Protein AF-A0A6A3HNR9-F1 (afdb_monomer)

Solvent-accessible surface area (backbone atoms only — not comparable to full-atom values): 9978 Å² total; per-residue (Å²): 99,71,64,82,98,44,81,51,78,85,81,81,70,95,68,74,74,75,70,72,81,59,85,61,51,40,52,42,73,58,54,30,56,74,65,69,65,55,56,69,75,57,53,59,53,41,62,78,75,41,84,90,61,87,51,58,65,52,76,85,63,94,75,76,56,66,69,54,49,71,74,64,60,70,80,74,79,74,80,79,64,72,82,82,56,61,82,35,94,40,76,35,46,31,28,44,57,50,72,54,69,76,45,93,64,62,45,97,89,61,23,28,31,40,40,40,41,32,26,49,50,72,69,49,73,49,78,47,79,26,71,51,85,83,47,52,66,59,52,50,54,50,49,53,52,55,44,28,72,75,68,75,45,71,74,73,41,78,83

Nearest PDB structures (foldseek):
  2x74-assembly2_A  TM=8.771E-01  e=1.302E-03  Human spumaretrovirus
  2x6n-assembly1_B  TM=8.695E-01  e=1.791E-03  Human spumaretrovirus
  2x74-assembly1_C  TM=8.568E-01  e=3.386E-03  Human spumaretrovirus
  4bdy-assembly1_A  TM=8.548E-01  e=4.099E-03  Human spumaretrovirus
  3oyn-assembly1_A  TM=8.674E-01  e=1.000E-02  Human spumaretrovirus

InterPro domains:
  IPR012337 Ribonuclease H-like superfamily [SSF53098] (89-158)
  IPR036397 Ribonuclease H superfamily [G3DSA:3.30.420.10] (83-156)
  IPR039537 Retrotransposon Ty1/copia-like [PTHR42648] (32-159)

Foldseek 3Di:
DDDPPDDDDDDPDPPPPCPPPPPDAAAPVVLCVVVPNDDPVVLVVCVVVDPPRGHHPDDDDPDDDPVCCVVVPDPDPDPPPVPVDLPDPDWQQEWEKDKDDFAPDADPVRFRIKMWIATSHPRDIDIDTHNDPVCVVVVVVVVQVVCCVVPVDGHNDYD

Mean predicted aligned error: 14.78 Å

Secondary structure (DSSP, 8-state):
-EETTEE-----S----------S-B-HHHHHHHTTS--HHHHHHHHHH-TTPPPBSSPPPSPPPHHHHHHHPPPPPP----TTS---SSTTS-EEEEEPPPPSSPPTT---EEEEEEESSS--EEEEEESSGGGHHHHHHHHHHHHHHHHS-----B-

Sequence (159 aa):
MRCGNVYKLKTVGGEVCHAATTSRKEPWAVVHARLGHIPYKRYEQLLTMADRVPRIADAPSDHVCAGCCMGKMREDNFSRSPEKTVKSAGVLDLVHSDVMNPMQTKTPGGCTYAVTFIDDFSPHVTVYFMKKKSEVLEKFKMFKADMANATGRKNKRIR

Organism: NCBI:txid53985

Radius of gyration: 32.91 Å; Cα contacts (8 Å, |Δi|>4): 175; chains: 1; bounding box: 58×54×75 Å

Structure (mmCIF, N/CA/C/O backbone):
data_AF-A0A6A3HNR9-F1
#
_entry.id   AF-A0A6A3HNR9-F1
#
loop_
_atom_site.group_PDB
_atom_site.id
_atom_site.type_symbol
_atom_site.label_atom_id
_atom_site.label_alt_id
_atom_site.label_comp_id
_atom_site.label_asym_id
_atom_site.label_entity_id
_atom_site.label_seq_id
_atom_site.pdbx_PDB_ins_code
_atom_site.Cartn_x
_atom_site.Cartn_y
_atom_site.Cartn_z
_atom_site.occupancy
_atom_site.B_iso_or_equiv
_atom_site.auth_seq_id
_atom_site.auth_comp_id
_atom_site.auth_asym_id
_atom_site.auth_atom_id
_atom_site.pdbx_PDB_model_num
ATOM 1 N N . MET A 1 1 ? 32.799 -34.468 -22.255 1.00 43.12 1 MET A N 1
ATOM 2 C CA . MET A 1 1 ? 34.081 -34.573 -21.516 1.00 43.12 1 MET A CA 1
ATOM 3 C C . MET A 1 1 ? 34.537 -33.149 -21.232 1.00 43.12 1 MET A C 1
ATOM 5 O O . MET A 1 1 ? 34.593 -32.369 -22.174 1.00 43.12 1 MET A O 1
ATOM 9 N N . ARG A 1 2 ? 34.710 -32.751 -19.966 1.00 40.81 2 ARG A N 1
ATOM 10 C CA . ARG A 1 2 ? 35.168 -31.393 -19.616 1.00 40.81 2 ARG A CA 1
ATOM 11 C C . ARG A 1 2 ? 36.673 -31.282 -19.868 1.00 40.81 2 ARG A C 1
ATOM 13 O O . ARG A 1 2 ? 37.399 -32.231 -19.594 1.00 40.81 2 ARG A O 1
ATOM 20 N N . CYS A 1 3 ? 37.116 -30.147 -20.397 1.00 41.62 3 CYS A N 1
ATOM 21 C CA . CYS A 1 3 ? 38.531 -29.798 -20.513 1.00 41.62 3 CYS A CA 1
ATOM 22 C C . CYS A 1 3 ? 38.682 -28.403 -19.899 1.00 41.62 3 CYS A C 1
ATOM 24 O O . CYS A 1 3 ? 38.219 -27.423 -20.480 1.00 41.62 3 CYS A O 1
ATOM 26 N N . GLY A 1 4 ? 39.221 -28.332 -18.680 1.00 70.50 4 GLY A N 1
ATOM 27 C CA . GLY A 1 4 ? 39.147 -27.123 -17.853 1.00 70.50 4 GLY A CA 1
ATOM 28 C C . GLY A 1 4 ? 37.703 -26.751 -17.479 1.00 70.50 4 GLY A C 1
ATOM 29 O O . GLY A 1 4 ? 36.860 -27.626 -17.269 1.00 70.50 4 GLY A O 1
ATOM 30 N N . ASN A 1 5 ? 37.406 -25.448 -17.440 1.00 46.81 5 ASN A N 1
ATOM 31 C CA . ASN A 1 5 ? 36.098 -24.904 -17.039 1.00 46.81 5 ASN A CA 1
ATOM 32 C C . ASN A 1 5 ? 35.039 -24.887 -18.158 1.00 46.81 5 ASN A C 1
ATOM 34 O O . ASN A 1 5 ? 33.994 -24.259 -18.001 1.00 46.81 5 ASN A O 1
ATOM 38 N N . VAL A 1 6 ? 35.270 -25.574 -19.281 1.00 45.28 6 VAL A N 1
ATOM 39 C CA . VAL A 1 6 ? 34.351 -25.571 -20.430 1.00 45.28 6 VAL A CA 1
ATOM 40 C C . VAL A 1 6 ? 33.903 -26.990 -20.784 1.00 45.28 6 VAL A C 1
ATOM 42 O O . VAL A 1 6 ? 34.656 -27.968 -20.698 1.00 45.28 6 VAL A O 1
ATOM 45 N N . TYR A 1 7 ? 32.638 -27.111 -21.184 1.00 53.25 7 TYR A N 1
ATOM 46 C CA . TYR A 1 7 ? 32.051 -28.361 -21.651 1.00 53.25 7 TYR A CA 1
ATOM 47 C C . TYR A 1 7 ? 32.371 -28.586 -23.129 1.00 53.25 7 TYR A C 1
ATOM 49 O O . TYR A 1 7 ? 31.995 -27.792 -23.987 1.00 53.25 7 TYR A O 1
ATOM 57 N N . LYS A 1 8 ? 33.038 -29.702 -23.436 1.00 44.31 8 LYS A N 1
ATOM 58 C CA . LYS A 1 8 ? 33.294 -30.134 -24.812 1.00 44.31 8 LYS A CA 1
ATOM 59 C C . LYS A 1 8 ? 32.100 -30.958 -25.303 1.00 44.31 8 LYS A C 1
ATOM 61 O O . LYS A 1 8 ? 31.892 -32.083 -24.828 1.00 44.31 8 LYS A O 1
ATOM 66 N N . LEU A 1 9 ? 31.315 -30.380 -26.211 1.00 45.47 9 LEU A N 1
ATOM 67 C CA . LEU A 1 9 ? 30.269 -31.081 -26.959 1.00 45.47 9 LEU A CA 1
ATOM 68 C C . LEU A 1 9 ? 30.936 -32.004 -27.987 1.00 45.47 9 LEU A C 1
ATOM 70 O O . LEU A 1 9 ? 31.839 -31.585 -28.709 1.00 45.47 9 LEU A O 1
ATOM 74 N N . LYS A 1 10 ? 30.528 -33.277 -28.018 1.00 48.34 10 LYS A N 1
ATOM 75 C CA . LYS A 1 10 ? 30.940 -34.219 -29.065 1.00 48.34 10 LYS A CA 1
ATOM 76 C C . LYS A 1 10 ? 30.058 -33.965 -30.285 1.00 48.34 10 LYS A C 1
ATOM 78 O O . LYS A 1 10 ? 28.892 -34.342 -30.264 1.00 48.34 10 LYS A O 1
ATOM 83 N N . THR A 1 11 ? 30.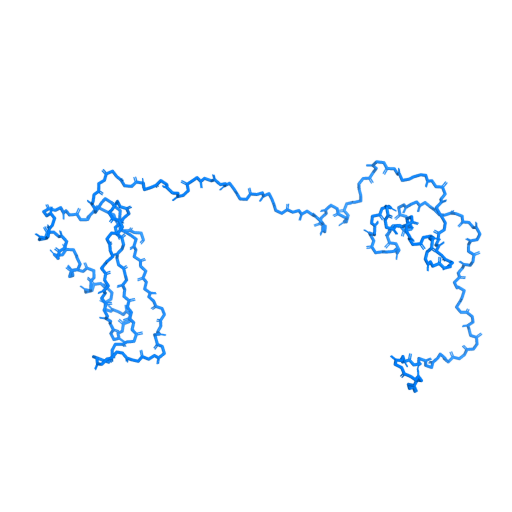597 -33.327 -31.315 1.00 53.28 11 THR A N 1
ATOM 84 C CA . THR A 1 11 ? 29.962 -33.297 -32.635 1.00 53.28 11 THR A CA 1
ATOM 85 C C . THR A 1 11 ? 30.290 -34.602 -33.354 1.00 53.28 11 THR A C 1
ATOM 87 O O . THR A 1 11 ? 31.441 -35.038 -33.382 1.00 53.28 11 THR A O 1
ATOM 90 N N . VAL A 1 12 ? 29.256 -35.274 -33.852 1.00 47.25 12 VAL A N 1
ATOM 91 C CA . VAL A 1 12 ? 29.362 -36.535 -34.591 1.00 47.25 12 VAL A CA 1
ATOM 92 C C . VAL A 1 12 ? 29.349 -36.180 -36.072 1.00 47.25 12 VAL A C 1
ATOM 94 O O . VAL A 1 12 ? 28.440 -35.488 -36.510 1.00 47.25 12 VAL A O 1
ATOM 97 N N . GLY A 1 13 ? 30.345 -36.651 -36.820 1.00 42.91 13 GLY A N 1
ATOM 98 C CA . GLY A 1 13 ? 30.415 -36.473 -38.270 1.00 42.91 13 GLY A CA 1
ATOM 99 C C . GLY A 1 13 ? 31.092 -35.170 -38.685 1.00 42.91 13 GLY A C 1
ATOM 100 O O . GLY A 1 13 ? 30.799 -34.101 -38.160 1.00 42.91 13 GLY A O 1
ATOM 101 N N . GLY A 1 14 ? 32.020 -35.270 -39.638 1.00 46.84 14 GLY A N 1
ATOM 102 C CA . GLY A 1 14 ? 32.718 -34.152 -40.275 1.00 46.84 14 GLY A CA 1
ATOM 103 C C . GLY A 1 14 ? 31.817 -33.309 -41.177 1.00 46.84 14 GLY A C 1
ATOM 104 O O . GLY A 1 14 ? 32.227 -32.917 -42.264 1.00 46.84 14 GLY A O 1
ATOM 105 N N . GLU A 1 15 ? 30.598 -33.025 -40.732 1.00 38.62 15 GLU A N 1
ATOM 106 C CA . GLU A 1 15 ? 29.800 -31.951 -41.284 1.00 38.62 15 GLU A CA 1
ATOM 107 C C . GLU A 1 15 ? 30.397 -30.659 -40.746 1.00 38.62 15 GLU A C 1
ATOM 109 O O . GLU A 1 15 ? 30.194 -30.246 -39.602 1.00 38.62 15 GLU A O 1
ATOM 114 N N . VAL A 1 16 ? 31.201 -30.026 -41.597 1.00 40.22 16 VAL A N 1
ATOM 115 C CA . VAL A 1 16 ? 31.406 -28.590 -41.516 1.00 40.22 16 VAL A CA 1
ATOM 116 C C . VAL A 1 16 ? 30.002 -28.011 -41.488 1.00 40.22 16 VAL A C 1
ATOM 118 O O . VAL A 1 16 ? 29.306 -28.031 -42.501 1.00 40.22 16 VAL A O 1
ATOM 121 N N . CYS A 1 17 ? 29.554 -27.523 -40.332 1.00 32.34 17 CYS A N 1
ATOM 122 C CA . CYS A 1 17 ? 28.454 -26.588 -40.340 1.00 32.34 17 CYS A CA 1
ATOM 123 C C . CYS A 1 17 ? 28.902 -25.493 -41.305 1.00 32.34 17 CYS A C 1
ATOM 125 O O . CYS A 1 17 ? 29.881 -24.786 -41.052 1.00 32.34 17 CYS A O 1
ATOM 127 N N . HIS A 1 18 ? 28.245 -25.410 -42.462 1.00 37.06 18 HIS A N 1
ATOM 128 C CA . HIS A 1 18 ? 28.307 -24.230 -43.295 1.00 37.06 18 HIS A CA 1
ATOM 129 C C . HIS A 1 18 ? 27.680 -23.118 -42.451 1.00 37.06 18 HIS A C 1
ATOM 131 O O . HIS A 1 18 ? 26.528 -22.740 -42.633 1.00 37.06 18 HIS A O 1
ATOM 137 N N . ALA A 1 19 ? 28.440 -22.583 -41.490 1.00 43.62 19 ALA A N 1
ATOM 138 C CA . ALA A 1 19 ? 28.363 -21.176 -41.194 1.00 43.62 19 ALA A CA 1
ATOM 139 C C . ALA A 1 19 ? 28.649 -20.558 -42.549 1.00 43.62 19 ALA A C 1
ATOM 141 O O . ALA A 1 19 ? 29.797 -20.569 -42.992 1.00 43.62 19 ALA A O 1
ATOM 142 N N . ALA A 1 20 ? 27.582 -20.216 -43.272 1.00 40.94 20 ALA A N 1
ATOM 143 C CA . ALA A 1 20 ? 27.699 -19.612 -44.571 1.00 40.94 20 ALA A CA 1
ATOM 144 C C . ALA A 1 20 ? 28.665 -18.451 -44.368 1.00 40.94 20 ALA A C 1
ATOM 146 O O . ALA A 1 20 ? 28.359 -17.492 -43.658 1.00 40.94 20 ALA A O 1
ATOM 147 N N . THR A 1 21 ? 29.877 -18.585 -44.903 1.00 47.03 21 THR A N 1
ATOM 148 C CA . THR A 1 21 ? 30.838 -17.500 -45.001 1.00 47.03 21 THR A CA 1
ATOM 149 C C . THR A 1 21 ? 30.254 -16.592 -46.066 1.00 47.03 21 THR A C 1
ATOM 151 O O . THR A 1 21 ? 30.708 -16.540 -47.205 1.00 47.03 21 THR A O 1
ATOM 154 N N . THR A 1 22 ? 29.139 -15.937 -45.741 1.00 47.75 22 THR A N 1
ATOM 155 C CA . THR A 1 22 ? 28.557 -14.938 -46.604 1.00 47.75 22 THR A CA 1
ATOM 156 C C . THR A 1 22 ? 29.530 -13.776 -46.540 1.00 47.75 22 THR A C 1
ATOM 158 O O . THR A 1 22 ? 29.468 -12.911 -45.675 1.00 47.75 22 THR A O 1
ATOM 161 N N . SER A 1 23 ? 30.449 -13.750 -47.504 1.00 54.44 23 SER A N 1
ATOM 162 C CA . SER A 1 23 ? 31.086 -12.514 -47.962 1.00 54.44 23 SER A CA 1
ATOM 163 C C . SER A 1 23 ? 30.024 -11.441 -48.273 1.00 54.44 23 SER A C 1
ATOM 165 O O . SER A 1 23 ? 30.309 -10.244 -48.240 1.00 54.44 23 SER A O 1
ATOM 167 N N . ARG A 1 24 ? 28.776 -11.866 -48.518 1.00 69.75 24 ARG A N 1
ATOM 168 C CA . ARG A 1 24 ? 27.604 -11.008 -48.601 1.00 69.75 24 ARG A CA 1
ATOM 169 C C . ARG A 1 24 ? 27.324 -10.305 -47.279 1.00 69.75 24 ARG A C 1
ATOM 171 O O . ARG A 1 24 ? 26.995 -10.928 -46.274 1.00 69.75 24 ARG A O 1
ATOM 178 N N . LYS A 1 25 ? 27.391 -8.982 -47.354 1.00 82.81 25 LYS A N 1
ATOM 179 C CA . LYS A 1 25 ? 26.788 -8.083 -46.383 1.00 82.81 25 LYS A CA 1
ATOM 180 C C . LYS A 1 25 ? 25.269 -8.311 -46.355 1.00 82.81 25 LYS A C 1
ATOM 182 O O . LYS A 1 25 ? 24.660 -8.450 -47.417 1.00 82.81 25 LYS A O 1
ATOM 187 N N . GLU A 1 26 ? 24.670 -8.345 -45.170 1.00 88.75 26 GLU A N 1
ATOM 188 C CA . GLU A 1 26 ? 23.221 -8.513 -44.975 1.00 88.75 26 GLU A CA 1
ATOM 189 C C . GLU A 1 26 ? 22.566 -7.223 -44.467 1.00 88.75 26 GLU A C 1
ATOM 191 O O . GLU A 1 26 ? 23.245 -6.411 -43.844 1.00 88.75 26 GLU A O 1
ATOM 196 N N . PRO A 1 27 ? 21.256 -7.018 -44.676 1.00 90.94 27 PRO A N 1
ATOM 197 C CA . PRO A 1 27 ? 20.564 -5.873 -44.098 1.00 90.94 27 PRO A CA 1
ATOM 198 C C . PRO A 1 27 ? 20.618 -5.861 -42.562 1.00 90.94 27 PRO A C 1
ATOM 200 O O . PRO A 1 27 ? 20.501 -6.916 -41.924 1.00 90.94 27 PRO A O 1
ATOM 203 N N . TRP A 1 28 ? 20.705 -4.677 -41.952 1.00 91.75 28 TRP A N 1
ATOM 204 C CA . TRP A 1 28 ? 20.743 -4.485 -40.500 1.00 91.75 28 TRP A CA 1
ATOM 205 C C . TRP A 1 28 ? 19.581 -5.190 -39.802 1.00 91.75 28 TRP A C 1
ATOM 207 O O . TRP A 1 28 ? 19.794 -5.849 -38.790 1.00 91.75 28 TRP A O 1
ATOM 217 N N . ALA A 1 29 ? 18.368 -5.127 -40.359 1.00 90.31 29 ALA A N 1
ATOM 218 C CA . ALA A 1 29 ? 17.189 -5.775 -39.781 1.00 90.31 29 ALA A CA 1
ATOM 219 C C . ALA A 1 29 ? 17.381 -7.292 -39.566 1.00 90.31 29 ALA A C 1
ATOM 221 O O . ALA A 1 29 ? 16.949 -7.836 -38.547 1.00 90.31 29 ALA A O 1
ATOM 222 N N . VAL A 1 30 ? 18.075 -7.964 -40.491 1.00 90.69 30 VAL A N 1
ATOM 223 C CA . VAL A 1 30 ? 18.357 -9.406 -40.421 1.00 90.69 30 VAL A CA 1
ATOM 224 C C . VAL A 1 30 ? 19.425 -9.694 -39.368 1.00 90.69 30 VAL A C 1
ATOM 226 O O . VAL A 1 30 ? 19.242 -10.574 -38.524 1.00 90.69 30 VAL A O 1
ATOM 229 N N . VAL A 1 31 ? 20.519 -8.927 -39.374 1.00 91.81 31 VAL A N 1
ATOM 230 C CA . VAL A 1 31 ? 21.613 -9.073 -38.398 1.00 91.81 31 VAL A CA 1
ATOM 231 C C . VAL A 1 31 ? 21.123 -8.771 -36.978 1.00 91.81 31 VAL A C 1
ATOM 233 O O . VAL A 1 31 ? 21.402 -9.532 -36.053 1.00 91.81 31 VAL A O 1
ATOM 236 N N . HIS A 1 32 ? 20.322 -7.717 -36.809 1.00 91.50 32 HIS A N 1
ATOM 237 C CA . HIS A 1 32 ? 19.672 -7.343 -35.556 1.00 91.50 32 HIS A CA 1
ATOM 238 C C . HIS A 1 32 ? 18.821 -8.486 -34.992 1.00 91.50 32 HIS A C 1
ATOM 240 O O . HIS A 1 32 ? 18.967 -8.816 -33.816 1.00 91.50 32 HIS A O 1
ATOM 246 N N . ALA A 1 33 ? 17.977 -9.122 -35.814 1.00 90.75 33 ALA A N 1
ATOM 247 C CA . ALA A 1 33 ? 17.154 -10.254 -35.384 1.00 90.75 33 ALA A CA 1
ATOM 248 C C . ALA A 1 33 ? 18.006 -11.479 -35.000 1.00 90.75 33 ALA A C 1
ATOM 250 O O . ALA A 1 33 ? 17.811 -12.055 -33.931 1.00 90.75 33 ALA A O 1
ATOM 251 N N . ARG A 1 34 ? 19.002 -11.845 -35.820 1.00 90.94 34 ARG A N 1
ATOM 252 C CA . ARG A 1 34 ? 19.879 -13.006 -35.564 1.00 90.94 34 ARG A CA 1
ATOM 253 C C . ARG A 1 34 ? 20.736 -12.859 -34.310 1.00 90.94 34 ARG A C 1
ATOM 255 O O . ARG A 1 34 ? 20.997 -13.847 -33.634 1.00 90.94 34 ARG A O 1
ATOM 262 N N . LEU A 1 35 ? 21.160 -11.639 -33.991 1.00 90.75 35 LEU A N 1
ATOM 263 C CA . LEU A 1 35 ? 21.949 -11.343 -32.794 1.00 90.75 35 LEU A CA 1
ATOM 264 C C . LEU A 1 35 ? 21.084 -11.106 -31.545 1.00 90.75 35 LEU A C 1
ATOM 266 O O . LEU A 1 35 ? 21.602 -10.655 -30.527 1.00 90.75 35 LEU A O 1
ATOM 270 N N . GLY A 1 36 ? 19.780 -11.398 -31.595 1.00 91.25 36 GLY A N 1
ATOM 271 C CA . GLY A 1 36 ? 18.897 -11.281 -30.434 1.00 91.25 36 GLY A CA 1
ATOM 272 C C . GLY A 1 36 ? 18.496 -9.841 -30.119 1.00 91.25 36 GLY A C 1
ATOM 273 O O . GLY A 1 36 ? 18.457 -9.440 -28.959 1.00 91.25 36 GLY A O 1
ATOM 274 N N . HIS A 1 37 ? 18.207 -9.044 -31.148 1.00 92.44 37 HIS A N 1
ATOM 275 C CA . HIS A 1 37 ? 17.680 -7.685 -31.023 1.00 92.44 37 HIS A CA 1
ATOM 276 C C . HIS A 1 37 ? 18.604 -6.698 -30.280 1.00 92.44 37 HIS A C 1
ATOM 278 O O . HIS A 1 37 ? 18.162 -5.781 -29.563 1.00 92.44 37 HIS A O 1
ATOM 284 N N . ILE A 1 38 ? 19.918 -6.864 -30.461 1.00 91.56 38 ILE A N 1
ATOM 285 C CA . ILE A 1 38 ? 20.915 -5.972 -29.865 1.00 91.56 38 ILE A CA 1
ATOM 286 C C . ILE A 1 38 ? 20.819 -4.545 -30.436 1.00 91.56 38 ILE A C 1
ATOM 288 O O . ILE A 1 38 ? 20.518 -4.365 -31.620 1.00 91.56 38 ILE A O 1
ATOM 292 N N . PRO A 1 39 ? 21.091 -3.508 -29.620 1.00 90.75 39 PRO A N 1
ATOM 293 C CA . PRO A 1 39 ? 21.226 -2.141 -30.113 1.00 90.75 39 PRO A CA 1
ATOM 294 C C . PRO A 1 39 ? 22.406 -2.003 -31.078 1.00 90.75 39 PRO A C 1
ATOM 296 O O . PRO A 1 39 ? 23.435 -2.655 -30.893 1.00 90.75 39 PRO A O 1
ATOM 299 N N . TYR A 1 40 ? 22.299 -1.079 -32.034 1.00 90.62 40 TYR A N 1
ATOM 300 C CA . TYR A 1 40 ? 23.351 -0.821 -33.022 1.00 90.62 40 TYR A CA 1
ATOM 301 C C . TYR A 1 40 ? 24.715 -0.512 -32.384 1.00 90.62 40 TYR A C 1
ATOM 303 O O . TYR A 1 40 ? 25.719 -1.125 -32.728 1.00 90.62 40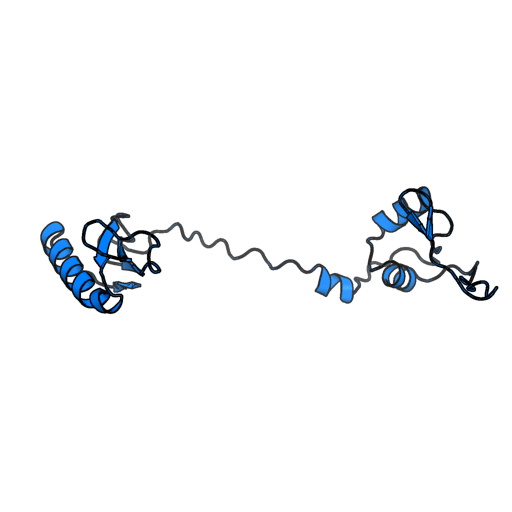 TYR A O 1
ATOM 311 N N . LYS A 1 41 ? 24.739 0.321 -31.338 1.00 91.12 41 LYS A N 1
ATOM 312 C CA . LYS A 1 41 ? 25.965 0.632 -30.583 1.00 91.12 41 LYS A CA 1
ATOM 313 C C . LYS A 1 41 ? 26.660 -0.610 -30.002 1.00 91.12 41 LYS A C 1
ATOM 315 O O . LYS A 1 41 ? 27.881 -0.656 -29.905 1.00 91.12 41 LYS A O 1
ATOM 320 N N . ARG A 1 42 ? 25.895 -1.636 -29.606 1.00 91.88 42 ARG A N 1
ATOM 321 C CA . ARG A 1 42 ? 26.458 -2.905 -29.113 1.00 91.88 42 ARG A CA 1
ATOM 322 C C . ARG A 1 42 ? 26.987 -3.761 -30.264 1.00 91.88 42 ARG A C 1
ATOM 324 O O . ARG A 1 42 ? 27.984 -4.447 -30.083 1.00 91.88 42 ARG A O 1
ATOM 331 N N . TYR A 1 43 ? 26.357 -3.704 -31.435 1.00 92.31 43 TYR A N 1
ATOM 332 C CA . TYR A 1 43 ? 26.895 -4.324 -32.646 1.00 92.31 43 TYR A CA 1
ATOM 333 C C . TYR A 1 43 ? 28.253 -3.714 -33.037 1.00 92.31 43 TYR A C 1
ATOM 335 O O . TYR A 1 43 ? 29.189 -4.463 -33.300 1.00 92.31 43 TYR A O 1
ATOM 343 N N . GLU A 1 44 ? 28.411 -2.388 -32.973 1.00 91.62 44 GLU A N 1
ATOM 344 C CA . GLU A 1 44 ? 29.705 -1.732 -33.236 1.00 91.62 44 GLU A CA 1
ATOM 345 C C . GLU A 1 44 ? 30.800 -2.192 -32.269 1.00 91.62 44 GLU A C 1
ATOM 347 O O . GLU A 1 44 ? 31.917 -2.482 -32.686 1.00 91.62 44 GLU A O 1
ATOM 352 N N . GLN A 1 45 ? 30.470 -2.329 -30.984 1.00 94.06 45 GLN A N 1
ATOM 353 C CA . GLN A 1 45 ? 31.390 -2.890 -29.994 1.00 94.06 45 GLN A CA 1
ATOM 354 C C . GLN A 1 45 ? 31.730 -4.355 -30.291 1.00 94.06 45 GLN A C 1
ATOM 356 O O . GLN A 1 45 ? 32.877 -4.758 -30.143 1.00 94.06 45 GLN A O 1
ATOM 361 N N . LEU A 1 46 ? 30.762 -5.158 -30.746 1.00 91.75 46 LEU A N 1
ATOM 362 C CA . LEU A 1 46 ? 31.005 -6.558 -31.102 1.00 91.75 46 LEU A CA 1
ATOM 363 C C . LEU A 1 46 ? 32.021 -6.701 -32.239 1.00 91.75 46 LEU A C 1
ATOM 365 O O . LEU A 1 46 ? 32.834 -7.622 -32.201 1.00 91.75 46 LEU A O 1
ATOM 369 N N . LEU A 1 47 ? 32.023 -5.776 -33.206 1.00 91.00 47 LEU A N 1
ATOM 370 C CA . LEU A 1 47 ? 32.986 -5.776 -34.311 1.00 91.00 47 LEU A CA 1
ATOM 371 C C . LEU A 1 47 ? 34.446 -5.639 -33.850 1.00 91.00 47 LEU A C 1
ATOM 373 O O . LEU A 1 47 ? 35.332 -6.059 -34.590 1.00 91.00 47 LEU A O 1
ATOM 377 N N . THR A 1 48 ? 34.704 -5.066 -32.668 1.00 92.69 48 THR A N 1
ATOM 378 C CA . THR A 1 48 ? 36.068 -4.876 -32.142 1.00 92.69 48 THR A CA 1
ATOM 379 C C . THR A 1 48 ? 36.530 -6.001 -31.218 1.00 92.69 48 THR A C 1
ATOM 381 O O . THR A 1 48 ? 37.727 -6.139 -30.987 1.00 92.69 48 THR A O 1
ATOM 384 N N . MET A 1 49 ? 35.603 -6.805 -30.688 1.00 92.31 49 MET A N 1
ATOM 385 C CA . MET A 1 49 ? 35.891 -7.834 -29.677 1.00 92.31 49 MET A CA 1
ATOM 386 C C . MET A 1 49 ? 35.725 -9.272 -30.174 1.00 92.31 49 MET A C 1
ATOM 388 O O . MET A 1 49 ? 36.133 -10.199 -29.477 1.00 92.31 49 MET A O 1
ATOM 392 N N . ALA A 1 50 ? 35.088 -9.479 -31.328 1.00 86.75 50 ALA A N 1
ATOM 393 C CA . ALA A 1 50 ? 34.814 -10.805 -31.859 1.00 86.75 50 ALA A CA 1
ATOM 394 C C . ALA A 1 50 ? 35.082 -10.880 -33.363 1.00 86.75 50 ALA A C 1
ATOM 396 O O . ALA A 1 50 ? 34.605 -10.066 -34.158 1.00 86.75 50 ALA A O 1
ATOM 397 N N . ASP A 1 51 ? 35.787 -11.934 -33.760 1.00 84.25 51 ASP A N 1
ATOM 398 C CA . ASP A 1 51 ? 35.925 -12.286 -35.163 1.00 84.25 51 ASP A CA 1
ATOM 399 C C . ASP A 1 51 ? 34.618 -12.867 -35.711 1.00 84.25 51 ASP A C 1
ATOM 401 O O . ASP A 1 51 ? 33.793 -13.426 -34.987 1.00 84.25 51 ASP A O 1
ATOM 405 N N . ARG A 1 52 ? 34.444 -12.768 -37.035 1.00 84.75 52 ARG A N 1
ATOM 406 C CA . ARG A 1 52 ? 33.320 -13.371 -37.781 1.00 84.75 52 ARG A CA 1
ATOM 407 C C . ARG A 1 52 ? 31.921 -12.851 -37.409 1.00 84.75 52 ARG A C 1
ATOM 409 O O . ARG A 1 52 ? 30.926 -13.501 -37.716 1.00 84.75 52 ARG A O 1
ATOM 416 N N . VAL A 1 53 ? 31.820 -11.658 -36.822 1.00 86.38 53 VAL A N 1
ATOM 417 C CA . VAL A 1 53 ? 30.534 -10.955 -36.670 1.00 86.38 53 VAL A CA 1
ATOM 418 C C . VAL A 1 53 ? 29.952 -10.621 -38.061 1.00 86.38 53 VAL A C 1
ATOM 420 O O . VAL A 1 53 ? 30.686 -10.054 -38.883 1.00 86.38 53 VAL A O 1
ATOM 423 N N . PRO A 1 54 ? 28.669 -10.937 -38.348 1.00 88.50 54 PRO A N 1
ATOM 424 C CA . PRO A 1 54 ? 28.036 -10.640 -39.636 1.00 88.50 54 PRO A CA 1
ATOM 425 C C . PRO A 1 54 ? 28.188 -9.168 -40.023 1.00 88.50 54 PRO A C 1
ATOM 427 O O . PRO A 1 54 ? 27.994 -8.290 -39.189 1.00 88.50 54 PRO A O 1
ATOM 430 N N . ARG A 1 55 ? 28.552 -8.887 -41.279 1.00 89.06 55 ARG A N 1
ATOM 431 C CA . ARG A 1 55 ? 28.709 -7.512 -41.774 1.00 89.06 55 ARG A CA 1
ATOM 432 C C . ARG A 1 55 ? 27.396 -7.006 -42.362 1.00 89.06 55 ARG A C 1
ATOM 434 O O . ARG A 1 55 ? 26.733 -7.727 -43.104 1.00 89.06 55 ARG A O 1
ATOM 441 N N . ILE A 1 56 ? 27.065 -5.755 -42.069 1.00 90.31 56 ILE A N 1
ATOM 442 C CA . ILE A 1 56 ? 25.854 -5.099 -42.574 1.00 90.31 56 ILE A CA 1
ATOM 443 C C . ILE A 1 56 ? 26.062 -4.467 -43.958 1.00 90.31 56 ILE A C 1
ATOM 445 O O . ILE A 1 56 ? 27.173 -4.038 -44.287 1.00 90.31 56 ILE A O 1
ATOM 449 N N . ALA A 1 57 ? 25.012 -4.452 -44.781 1.00 88.75 57 ALA A N 1
ATOM 450 C CA . ALA A 1 57 ? 24.999 -3.884 -46.135 1.00 88.75 57 ALA A CA 1
ATOM 451 C C . ALA A 1 57 ? 24.577 -2.411 -46.157 1.00 88.75 57 ALA A C 1
ATOM 453 O O . ALA A 1 57 ? 24.997 -1.659 -47.032 1.00 88.75 57 ALA A O 1
ATOM 454 N N . ASP A 1 58 ? 23.767 -2.029 -45.182 1.00 86.12 58 ASP A N 1
ATOM 455 C CA . ASP A 1 58 ? 23.091 -0.756 -45.015 1.00 86.12 58 ASP A CA 1
ATOM 456 C C . ASP A 1 58 ? 23.441 -0.137 -43.657 1.00 86.12 58 ASP A C 1
ATOM 458 O O . ASP A 1 58 ? 23.810 -0.819 -42.697 1.00 86.12 58 ASP A O 1
ATOM 462 N N . ALA A 1 59 ? 23.345 1.189 -43.591 1.00 79.19 59 ALA A N 1
ATOM 463 C CA . ALA A 1 59 ? 23.387 1.906 -42.326 1.00 79.19 59 ALA A CA 1
ATOM 464 C C . ALA A 1 59 ? 22.131 1.570 -41.499 1.00 79.19 59 ALA A C 1
ATOM 466 O O . ALA A 1 59 ? 21.089 1.245 -42.076 1.00 79.19 59 ALA A O 1
ATOM 467 N N . PRO A 1 60 ? 22.193 1.662 -40.160 1.00 76.12 60 PRO A N 1
ATOM 468 C CA . PRO A 1 60 ? 21.003 1.519 -39.336 1.00 76.12 60 PRO A CA 1
ATOM 469 C C . PRO A 1 60 ? 19.965 2.560 -39.761 1.00 76.12 60 PRO A C 1
ATOM 471 O O . PRO A 1 60 ? 20.215 3.761 -39.730 1.00 76.12 60 PRO A O 1
ATOM 474 N N . SER A 1 61 ? 18.804 2.080 -40.186 1.00 74.19 61 SER A N 1
ATOM 475 C CA . SER A 1 61 ? 17.648 2.911 -40.505 1.00 74.19 61 SER A CA 1
ATOM 476 C C . SER A 1 61 ? 16.968 3.419 -39.232 1.00 74.19 61 SER A C 1
ATOM 478 O O . SER A 1 61 ? 16.946 2.697 -38.234 1.00 74.19 61 SER A O 1
ATOM 480 N N . ASP A 1 62 ? 16.259 4.545 -39.322 1.00 75.75 62 ASP A N 1
ATOM 481 C CA . ASP A 1 62 ? 15.359 5.047 -38.264 1.00 75.75 62 ASP A CA 1
ATOM 482 C C . ASP A 1 62 ? 14.157 4.121 -37.983 1.00 75.75 62 ASP A C 1
ATOM 484 O O . ASP A 1 62 ? 13.368 4.352 -37.066 1.00 75.75 62 ASP A O 1
ATOM 488 N N . HIS A 1 63 ? 14.004 3.045 -38.761 1.00 81.31 63 HIS A N 1
ATOM 489 C CA . HIS A 1 63 ? 12.985 2.032 -38.537 1.00 81.31 63 HIS A CA 1
ATOM 490 C C . HIS A 1 63 ? 13.150 1.362 -37.163 1.00 81.31 63 HIS A C 1
ATOM 492 O O . HIS A 1 63 ? 14.142 0.682 -36.877 1.00 81.31 63 HIS A O 1
ATOM 498 N N . VAL A 1 64 ? 12.103 1.450 -36.344 1.00 84.00 64 VAL A N 1
ATOM 499 C CA . VAL A 1 64 ? 12.055 0.804 -35.033 1.00 84.00 64 VAL A CA 1
ATOM 500 C C . VAL A 1 64 ? 11.518 -0.622 -35.164 1.00 84.00 64 VAL A C 1
ATOM 502 O O . VAL A 1 64 ? 10.430 -0.861 -35.680 1.00 84.00 64 VAL A O 1
ATOM 505 N N . CYS A 1 65 ? 12.280 -1.605 -34.683 1.00 90.56 65 CYS A N 1
ATOM 506 C CA . CYS A 1 65 ? 11.849 -3.002 -34.678 1.00 90.56 65 CYS A CA 1
ATOM 507 C C . CYS A 1 65 ? 10.640 -3.204 -33.743 1.00 90.56 65 CYS A C 1
ATOM 509 O O . CYS A 1 65 ? 10.765 -3.010 -32.534 1.00 90.56 65 CYS A O 1
ATOM 511 N N . ALA A 1 66 ? 9.507 -3.681 -34.273 1.00 90.19 66 ALA A N 1
ATOM 512 C CA . ALA A 1 66 ? 8.290 -3.938 -33.491 1.00 90.19 66 ALA A CA 1
ATOM 513 C C . ALA A 1 66 ? 8.520 -4.890 -32.299 1.00 90.19 66 ALA A C 1
ATOM 515 O O . ALA A 1 66 ? 8.021 -4.644 -31.202 1.00 90.19 66 ALA A O 1
ATOM 516 N N . GLY A 1 67 ? 9.340 -5.934 -32.479 1.00 89.25 67 GLY A N 1
ATOM 517 C CA . GLY A 1 67 ? 9.729 -6.845 -31.397 1.00 89.25 67 GLY A CA 1
ATOM 518 C C . GLY A 1 67 ? 10.526 -6.149 -30.289 1.00 89.25 67 GLY A C 1
ATOM 519 O O . GLY A 1 67 ? 10.287 -6.395 -29.108 1.00 89.25 67 GLY A O 1
ATOM 520 N N . CYS A 1 68 ? 11.415 -5.215 -30.650 1.00 91.38 68 CYS A N 1
ATOM 521 C CA . CYS A 1 68 ? 12.095 -4.370 -29.668 1.00 91.38 68 CYS A CA 1
ATOM 522 C C . CYS A 1 68 ? 11.131 -3.433 -28.950 1.00 91.38 68 CYS A C 1
ATOM 524 O O . CYS A 1 68 ? 11.281 -3.280 -27.744 1.00 91.38 68 CYS A O 1
ATOM 526 N N . CYS A 1 69 ? 10.186 -2.804 -29.659 1.00 89.50 69 CYS A N 1
ATOM 527 C CA . CYS A 1 69 ? 9.189 -1.938 -29.032 1.00 89.50 69 CYS A CA 1
ATOM 528 C C . CYS A 1 69 ? 8.441 -2.708 -27.954 1.00 89.50 69 CYS A C 1
ATOM 530 O O . CYS A 1 69 ? 8.512 -2.343 -26.792 1.00 89.50 69 CYS A O 1
ATOM 532 N N . MET A 1 70 ? 7.819 -3.829 -28.313 1.00 88.88 70 MET A N 1
ATOM 533 C CA . MET A 1 70 ? 7.033 -4.608 -27.357 1.00 88.88 70 MET A CA 1
ATOM 534 C C . MET A 1 70 ? 7.891 -5.171 -26.216 1.00 88.88 70 MET A C 1
ATOM 536 O O . MET A 1 70 ? 7.458 -5.174 -25.071 1.00 88.88 70 MET A O 1
ATOM 540 N N . GLY A 1 71 ? 9.121 -5.615 -26.503 1.00 87.44 71 GLY A N 1
ATOM 541 C CA . GLY A 1 71 ? 10.007 -6.203 -25.493 1.00 87.44 71 GLY A CA 1
ATOM 542 C C . GLY A 1 71 ? 10.733 -5.197 -24.593 1.00 87.44 71 GLY A C 1
ATOM 543 O O . GLY A 1 71 ? 11.217 -5.578 -23.531 1.00 87.44 71 GLY A O 1
ATOM 544 N N . LYS A 1 72 ? 10.853 -3.930 -25.012 1.00 85.88 72 LYS A N 1
ATOM 545 C CA . LYS A 1 72 ? 11.543 -2.857 -24.266 1.00 85.88 72 LYS A CA 1
ATOM 546 C C . LYS A 1 72 ? 10.611 -1.713 -23.871 1.00 85.88 72 LYS A C 1
ATOM 548 O O . LYS A 1 72 ? 11.087 -0.712 -23.335 1.00 85.88 72 LYS A O 1
ATOM 553 N N . MET A 1 73 ? 9.313 -1.841 -24.133 1.00 84.19 73 MET A N 1
ATOM 554 C CA . MET A 1 73 ? 8.306 -0.918 -23.633 1.00 84.19 73 MET A CA 1
ATOM 555 C C . MET A 1 73 ? 8.387 -0.896 -22.110 1.00 84.19 73 MET A C 1
ATOM 557 O O . MET A 1 73 ? 8.262 -1.920 -21.441 1.00 84.19 73 MET A O 1
ATOM 561 N N . ARG A 1 74 ? 8.640 0.291 -21.570 1.00 81.00 74 ARG A N 1
ATOM 562 C CA . ARG A 1 74 ? 8.503 0.560 -20.146 1.00 81.00 74 ARG A CA 1
ATOM 563 C C . ARG A 1 74 ? 7.040 0.915 -19.904 1.00 81.00 74 ARG A C 1
ATOM 565 O O . ARG A 1 74 ? 6.460 1.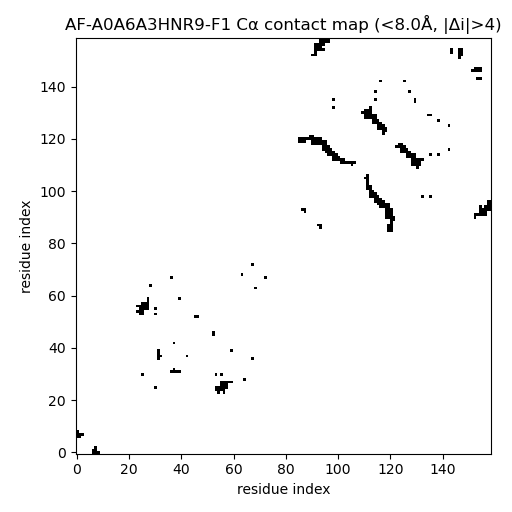623 -20.723 1.00 81.00 74 ARG A O 1
ATOM 572 N N . GLU A 1 75 ? 6.466 0.466 -18.792 1.00 79.31 75 GLU A N 1
ATOM 573 C CA . GLU A 1 75 ? 5.228 1.083 -18.319 1.00 79.31 75 GLU A CA 1
ATOM 574 C C . GLU A 1 75 ? 5.460 2.586 -18.143 1.00 79.31 75 GLU A C 1
ATOM 576 O O . GLU A 1 75 ? 6.511 3.018 -17.642 1.00 79.31 75 GLU A O 1
ATOM 581 N N . ASP A 1 76 ? 4.486 3.388 -18.569 1.00 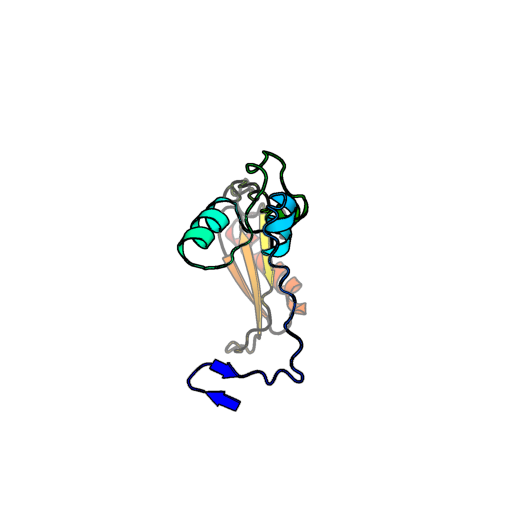79.50 76 ASP A N 1
ATOM 582 C CA . ASP A 1 76 ? 4.494 4.805 -18.248 1.00 79.50 76 ASP A CA 1
ATOM 583 C C . ASP A 1 76 ? 4.654 4.974 -16.739 1.00 79.50 76 ASP A C 1
ATOM 585 O O . ASP A 1 76 ? 4.222 4.141 -15.936 1.00 79.50 76 ASP A O 1
ATOM 589 N N . ASN A 1 77 ? 5.308 6.061 -16.331 1.00 77.75 77 ASN A N 1
ATOM 590 C CA . ASN A 1 77 ? 5.378 6.359 -14.911 1.00 77.75 77 ASN A CA 1
ATOM 591 C C . ASN A 1 77 ? 3.949 6.434 -14.378 1.00 77.75 77 ASN A C 1
ATOM 593 O O . ASN A 1 77 ? 3.158 7.242 -14.868 1.00 77.75 77 ASN A O 1
ATOM 597 N N . PHE A 1 78 ? 3.645 5.626 -13.358 1.00 75.50 78 PHE A N 1
ATOM 598 C CA . PHE A 1 78 ? 2.408 5.778 -12.609 1.00 75.50 78 PHE A CA 1
ATOM 599 C C . PHE A 1 78 ? 2.234 7.255 -12.284 1.00 75.50 78 PHE A C 1
ATOM 601 O O . PHE A 1 78 ? 3.175 7.895 -11.795 1.00 75.50 78 PHE A O 1
ATOM 608 N N . SER A 1 79 ? 1.051 7.788 -12.605 1.00 69.12 79 SER A N 1
ATOM 609 C CA . SER A 1 79 ? 0.662 9.140 -12.225 1.00 69.12 79 SER A CA 1
ATOM 610 C C . SER A 1 79 ? 1.039 9.324 -10.763 1.00 69.12 79 SER A C 1
ATOM 612 O O . SER A 1 79 ? 0.446 8.715 -9.870 1.00 69.12 79 SER A O 1
ATOM 614 N N . ARG A 1 80 ? 2.061 10.148 -10.512 1.00 60.34 80 ARG A N 1
ATOM 615 C CA . ARG A 1 80 ? 2.372 10.632 -9.173 1.00 60.34 80 ARG A CA 1
ATOM 616 C C . ARG A 1 80 ? 1.300 11.653 -8.825 1.00 60.34 80 ARG A C 1
ATOM 618 O O . ARG A 1 80 ? 1.583 12.838 -8.688 1.00 60.34 80 ARG A O 1
ATOM 625 N N . SER A 1 81 ? 0.053 11.206 -8.701 1.00 60.25 81 SER A N 1
ATOM 626 C CA . SER A 1 81 ? -0.888 11.936 -7.874 1.00 60.25 81 SER A CA 1
ATOM 627 C C . SER A 1 81 ? -0.232 12.016 -6.494 1.00 60.25 81 SER A C 1
ATOM 629 O O . SER A 1 81 ? 0.271 10.995 -6.010 1.00 60.25 81 SER A O 1
ATOM 631 N N . PRO A 1 82 ? -0.107 13.200 -5.879 1.00 58.62 82 PRO A N 1
ATOM 632 C CA . PRO A 1 82 ? 0.385 13.276 -4.522 1.00 58.62 82 PRO A CA 1
ATOM 633 C C . PRO A 1 82 ? -0.682 12.644 -3.624 1.00 58.62 82 PRO A C 1
ATOM 635 O O . PRO A 1 82 ? -1.524 13.330 -3.056 1.00 58.62 82 PRO A O 1
ATOM 638 N N . GLU A 1 83 ? -0.615 11.324 -3.443 1.00 54.88 83 GLU A N 1
ATOM 639 C CA . GLU A 1 83 ? -1.364 10.566 -2.431 1.00 54.88 83 GLU A CA 1
ATOM 640 C C . GLU A 1 83 ? -1.048 11.033 -0.994 1.00 54.88 83 GLU A C 1
ATOM 642 O O . GLU A 1 83 ? -1.613 10.529 -0.034 1.00 54.88 83 GLU A O 1
ATOM 647 N N . LYS A 1 84 ? -0.185 12.046 -0.835 1.00 54.34 84 LYS A N 1
ATOM 648 C CA . LYS A 1 84 ? 0.108 12.758 0.415 1.00 54.34 84 LYS A CA 1
ATOM 649 C C . LYS A 1 84 ? -0.882 13.873 0.763 1.00 54.34 84 LYS A C 1
ATOM 651 O O . LYS A 1 84 ? -0.612 14.646 1.676 1.00 54.34 84 LYS A O 1
ATOM 656 N N . THR A 1 85 ? -1.993 14.012 0.050 1.00 61.62 85 THR A N 1
ATOM 657 C CA . THR A 1 85 ? -3.075 14.877 0.526 1.00 61.62 85 THR A CA 1
ATOM 658 C C . THR A 1 85 ? -4.014 14.024 1.353 1.00 61.62 85 THR A C 1
ATOM 660 O O . THR A 1 85 ? -4.793 13.254 0.800 1.00 61.62 85 THR A O 1
ATOM 663 N N . VAL A 1 86 ? -3.906 14.155 2.679 1.00 64.19 86 VAL A N 1
ATOM 664 C CA . VAL A 1 86 ? -5.015 13.889 3.604 1.00 64.19 86 VAL A CA 1
ATOM 665 C C . VAL A 1 86 ? -6.295 14.368 2.917 1.00 64.19 86 VAL A C 1
ATOM 667 O O . VAL A 1 86 ? -6.423 15.553 2.606 1.00 64.19 86 VAL A O 1
ATOM 670 N N . LYS A 1 87 ? -7.187 13.439 2.564 1.00 71.62 87 LYS A N 1
ATOM 671 C CA . LYS A 1 87 ? -8.397 13.747 1.784 1.00 71.62 87 LYS A CA 1
ATOM 672 C C . LYS A 1 87 ? -9.540 14.174 2.695 1.00 71.62 87 LYS A C 1
ATOM 674 O O . LYS A 1 87 ? -10.490 14.803 2.235 1.00 71.62 87 LYS A O 1
ATOM 679 N N . SER A 1 88 ? -9.474 13.805 3.970 1.00 85.75 88 SER A N 1
ATOM 680 C CA . SER A 1 88 ? -10.431 14.215 4.995 1.00 85.75 88 SER A CA 1
ATOM 681 C C . SER A 1 88 ? -10.290 15.689 5.379 1.00 85.75 88 SER A C 1
ATOM 683 O O . SER A 1 88 ? -9.181 16.179 5.571 1.00 85.75 88 SER A O 1
ATOM 685 N N . ALA A 1 89 ? -11.419 16.373 5.581 1.00 88.88 89 ALA A N 1
ATOM 686 C CA . ALA A 1 89 ? -11.456 17.760 6.052 1.00 88.88 89 ALA A CA 1
ATOM 687 C C . ALA A 1 89 ? -11.406 17.875 7.590 1.00 88.88 89 ALA A C 1
ATOM 689 O O . ALA A 1 89 ? -11.234 18.968 8.130 1.00 88.88 89 ALA A O 1
ATOM 690 N N . GLY A 1 90 ? -11.555 16.760 8.309 1.00 90.88 90 GLY A N 1
ATOM 691 C CA . GLY A 1 90 ? -11.426 16.705 9.757 1.00 90.88 90 GLY A CA 1
ATOM 692 C C . GLY A 1 90 ? -11.361 15.284 10.316 1.00 90.88 90 GLY A C 1
ATOM 693 O O . GLY A 1 90 ? -11.582 14.302 9.609 1.00 90.88 90 GLY A O 1
ATOM 694 N N . VAL A 1 91 ? -11.077 15.204 11.619 1.00 92.12 91 VAL A N 1
ATOM 695 C CA . VAL A 1 91 ? -10.975 13.947 12.382 1.00 92.12 91 VAL A CA 1
ATOM 696 C C . VAL A 1 91 ? -12.239 13.096 12.203 1.00 92.12 91 VAL A C 1
ATOM 698 O O . VAL A 1 91 ? -13.353 13.606 12.370 1.00 92.12 91 VAL A O 1
ATOM 701 N N . LEU A 1 92 ? -12.050 11.804 11.918 1.00 93.38 92 LEU A N 1
ATOM 702 C CA . LEU A 1 92 ? -13.066 10.769 11.682 1.00 93.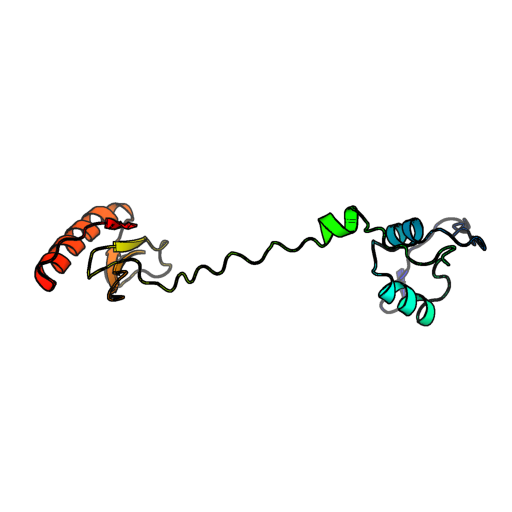38 92 LEU A CA 1
ATOM 703 C C . LEU A 1 92 ? -13.922 10.944 10.413 1.00 93.38 92 LEU A C 1
ATOM 705 O O . LEU A 1 92 ? -14.921 10.232 10.246 1.00 93.38 92 LEU A O 1
ATOM 709 N N . ASP A 1 93 ? -13.551 11.842 9.494 1.00 93.62 93 ASP A N 1
ATOM 710 C CA . ASP A 1 93 ? -14.214 11.938 8.185 1.00 93.62 93 ASP A CA 1
ATOM 711 C C . ASP A 1 93 ? -13.929 10.710 7.307 1.00 93.62 93 ASP A C 1
ATOM 713 O O . ASP A 1 93 ? -14.809 10.258 6.567 1.00 93.62 93 ASP A O 1
ATOM 717 N N . LEU A 1 94 ? -12.713 10.168 7.401 1.00 93.19 94 LEU A N 1
ATOM 718 C CA . LEU A 1 94 ? -12.279 8.958 6.717 1.00 93.19 94 LEU A CA 1
ATOM 719 C C . LEU A 1 94 ? -11.366 8.158 7.644 1.00 93.19 94 LEU A C 1
ATOM 721 O O . LEU A 1 94 ? -10.356 8.668 8.117 1.00 93.19 94 LEU A O 1
ATOM 725 N N . VAL A 1 95 ? -11.722 6.898 7.873 1.00 94.81 95 VAL A N 1
ATOM 726 C CA . VAL A 1 95 ? -10.887 5.946 8.607 1.00 94.81 95 VAL A CA 1
ATOM 727 C C . VAL A 1 95 ? -10.547 4.785 7.687 1.00 94.81 95 VAL A C 1
ATOM 729 O O . VAL A 1 95 ? -11.445 4.175 7.110 1.00 94.81 95 VAL A O 1
ATOM 732 N N . HIS A 1 96 ? -9.265 4.471 7.561 1.00 94.75 96 HIS A N 1
ATOM 733 C CA . HIS A 1 96 ? -8.803 3.278 6.858 1.00 94.75 96 HIS A CA 1
ATOM 734 C C . HIS A 1 96 ? -8.738 2.115 7.838 1.00 94.75 96 HIS A C 1
ATOM 736 O O . HIS A 1 96 ? -8.250 2.264 8.960 1.00 94.75 96 HIS A O 1
ATOM 742 N N . SER A 1 97 ? -9.255 0.970 7.416 1.00 96.25 97 SER A N 1
ATOM 743 C CA . SER A 1 97 ? -9.316 -0.250 8.207 1.00 96.25 97 SER A CA 1
ATOM 744 C C . SER A 1 97 ? -8.501 -1.340 7.533 1.00 96.25 97 SER A C 1
ATOM 746 O O . SER A 1 97 ? -8.744 -1.653 6.370 1.00 96.25 97 SER A O 1
ATOM 748 N N . ASP A 1 98 ? -7.617 -1.993 8.279 1.00 96.88 98 ASP A N 1
ATOM 749 C CA . ASP A 1 98 ? -6.951 -3.201 7.798 1.00 96.88 98 ASP A CA 1
ATOM 750 C C . ASP A 1 98 ? -6.992 -4.316 8.841 1.00 96.88 98 ASP A C 1
ATOM 752 O O . ASP A 1 98 ? -6.937 -4.085 10.051 1.00 96.88 98 ASP A O 1
ATOM 756 N N . VAL A 1 99 ? -7.108 -5.551 8.357 1.00 97.12 99 VAL A N 1
ATOM 757 C CA . VAL A 1 99 ? -7.075 -6.748 9.192 1.00 97.12 99 VAL A CA 1
ATOM 758 C C . VAL A 1 99 ? -5.835 -7.534 8.834 1.00 97.12 99 VAL A C 1
ATOM 760 O O . VAL A 1 99 ? -5.725 -8.092 7.742 1.00 97.12 99 VAL A O 1
ATOM 763 N N . MET A 1 100 ? -4.940 -7.646 9.807 1.00 94.44 100 MET A N 1
ATOM 764 C CA . MET A 1 100 ? -3.710 -8.396 9.637 1.00 94.44 100 MET A CA 1
ATOM 765 C C . MET A 1 100 ? -4.006 -9.877 9.392 1.00 94.44 100 MET A C 1
ATOM 767 O O . MET A 1 100 ? -4.963 -10.457 9.921 1.00 94.44 100 MET A O 1
ATOM 771 N N . ASN A 1 101 ? -3.123 -10.510 8.626 1.00 93.94 101 ASN A N 1
ATOM 772 C CA . ASN A 1 101 ? -3.065 -11.962 8.544 1.00 93.94 101 ASN A CA 1
ATOM 773 C C . ASN A 1 101 ? -2.772 -12.583 9.923 1.00 93.94 101 ASN A C 1
ATOM 775 O O . ASN A 1 101 ? -2.293 -11.883 10.822 1.00 93.94 101 ASN A O 1
ATOM 779 N N . PRO A 1 102 ? -3.044 -13.890 10.102 1.00 94.62 102 PRO A N 1
ATOM 780 C CA . PRO A 1 102 ? -2.739 -14.569 11.351 1.00 94.62 102 PRO A CA 1
ATOM 781 C C . PRO A 1 102 ? -1.266 -14.364 11.729 1.00 94.62 102 PRO A C 1
ATOM 783 O O . PRO A 1 102 ? -0.361 -14.710 10.969 1.00 94.62 102 PRO A O 1
ATOM 786 N N . MET A 1 103 ? -1.033 -13.792 12.904 1.00 94.12 103 MET A N 1
ATOM 787 C CA . MET A 1 103 ? 0.288 -13.621 13.487 1.00 94.12 103 MET A CA 1
ATOM 788 C C . MET A 1 103 ? 0.875 -14.988 13.830 1.00 94.12 103 MET A C 1
ATOM 790 O O . MET A 1 103 ? 0.184 -15.851 14.376 1.00 94.12 103 MET A O 1
ATOM 794 N N . GLN A 1 104 ? 2.169 -15.161 13.554 1.00 94.88 104 GLN A N 1
ATOM 795 C CA . GLN A 1 104 ? 2.889 -16.392 13.894 1.00 94.88 104 GLN A CA 1
ATOM 796 C C . GLN A 1 104 ? 2.921 -16.630 15.406 1.00 94.88 104 GLN A C 1
ATOM 798 O O . GLN A 1 104 ? 2.751 -17.751 15.882 1.00 94.88 104 GLN A O 1
ATOM 803 N N . THR A 1 105 ? 3.095 -15.552 16.168 1.00 93.25 105 THR A N 1
ATOM 804 C CA . THR A 1 105 ? 3.137 -15.593 17.626 1.00 93.25 105 THR A CA 1
ATOM 805 C C . THR A 1 105 ? 1.804 -15.129 18.189 1.00 93.25 105 THR A C 1
ATOM 807 O O . THR A 1 105 ? 1.303 -14.060 17.838 1.00 93.25 105 THR A O 1
ATOM 810 N N . LYS A 1 106 ? 1.238 -15.922 19.100 1.00 95.44 106 LYS A N 1
ATOM 811 C CA . LYS A 1 106 ? 0.055 -15.518 19.862 1.00 95.44 106 LYS A CA 1
ATOM 812 C C . LYS A 1 106 ? 0.432 -14.436 20.864 1.00 95.44 106 LYS A C 1
ATOM 814 O O . LYS A 1 106 ? 1.470 -14.526 21.515 1.00 95.44 106 LYS A O 1
ATOM 819 N N . THR A 1 107 ? -0.439 -13.450 21.042 1.00 94.50 107 THR A N 1
ATOM 820 C CA . THR A 1 107 ? -0.314 -12.532 22.181 1.00 94.50 107 THR A CA 1
ATOM 821 C C . THR A 1 107 ? -0.515 -13.292 23.503 1.00 94.50 107 THR A C 1
ATOM 823 O O . THR A 1 107 ? -1.100 -14.381 23.489 1.00 94.50 107 THR A O 1
ATOM 826 N N . PRO A 1 108 ? -0.127 -12.730 24.665 1.00 94.12 108 PRO A N 1
ATOM 827 C CA . PRO A 1 108 ? -0.419 -13.341 25.968 1.00 94.12 108 PRO A CA 1
ATOM 828 C C . PRO A 1 108 ? -1.914 -13.639 26.194 1.00 94.12 108 PRO A C 1
ATOM 830 O O . PRO A 1 108 ? -2.261 -14.609 26.857 1.00 94.12 108 PRO A O 1
ATOM 833 N N . GLY A 1 109 ? -2.811 -12.853 25.582 1.00 91.56 109 GLY A N 1
ATOM 834 C CA . GLY A 1 109 ? -4.265 -13.080 25.600 1.00 91.56 109 GLY A CA 1
ATOM 835 C C . GLY A 1 109 ? -4.765 -14.160 24.628 1.00 91.56 109 GLY A C 1
ATOM 836 O O . GLY A 1 109 ? -5.974 -14.380 24.511 1.00 91.56 109 GLY A O 1
ATOM 837 N N . GLY A 1 110 ? -3.859 -14.824 23.906 1.00 94.88 110 GLY A N 1
ATOM 838 C CA . GLY A 1 110 ? -4.169 -15.865 22.929 1.00 94.88 110 GLY A CA 1
ATOM 839 C C . GLY A 1 110 ? -4.700 -15.344 21.591 1.00 94.88 110 GLY A C 1
ATOM 840 O O . GLY A 1 110 ? -5.289 -16.124 20.842 1.00 94.88 110 GLY A O 1
ATOM 841 N N . CYS A 1 111 ? -4.528 -14.056 21.285 1.00 96.50 111 CYS A N 1
ATOM 842 C CA . CYS A 1 111 ? -4.970 -13.466 20.022 1.00 96.50 111 CYS A CA 1
ATOM 843 C C . CYS A 1 111 ? -3.964 -13.751 18.903 1.00 96.50 111 CYS A C 1
ATOM 845 O O . CYS A 1 111 ? -2.753 -13.697 19.117 1.00 96.50 111 CYS A O 1
ATOM 847 N N . THR A 1 112 ? -4.477 -14.017 17.705 1.00 97.12 112 THR A N 1
ATOM 848 C CA . THR A 1 112 ? -3.689 -14.277 16.488 1.00 97.12 112 THR A CA 1
ATOM 849 C C . THR A 1 112 ? -3.978 -13.273 15.383 1.00 97.12 112 THR A C 1
ATOM 851 O O . THR A 1 112 ? -3.297 -13.290 14.372 1.00 97.12 112 THR A O 1
ATOM 854 N N . TYR A 1 113 ? -4.953 -12.385 15.553 1.00 97.44 113 TYR A N 1
ATOM 855 C CA . TYR A 1 113 ? -5.292 -11.349 14.582 1.00 97.44 113 TYR A CA 1
ATOM 856 C C . TYR A 1 113 ? -5.252 -9.976 15.247 1.00 97.44 113 TYR A C 1
ATOM 858 O O . TYR A 1 113 ? -5.396 -9.855 16.468 1.00 97.44 113 TYR A O 1
ATOM 866 N N . ALA A 1 114 ? -5.113 -8.941 14.430 1.00 97.00 114 ALA A N 1
ATOM 867 C CA . ALA A 1 114 ? -5.321 -7.562 14.832 1.00 97.00 114 ALA A CA 1
ATOM 868 C C . ALA A 1 114 ? -6.070 -6.816 13.726 1.00 97.00 114 ALA A C 1
ATOM 870 O O . ALA A 1 114 ? -5.893 -7.112 12.543 1.00 9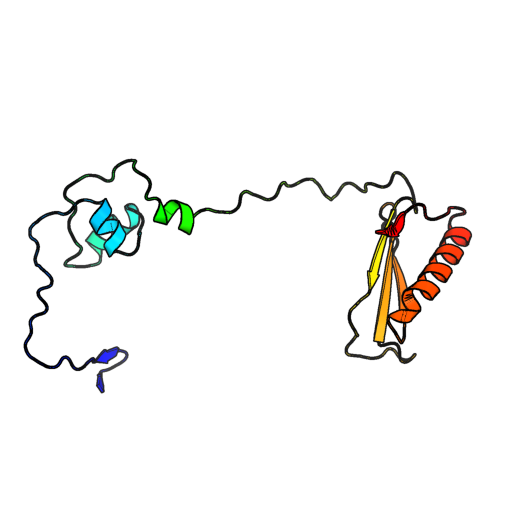7.00 114 ALA A O 1
ATOM 871 N N . VAL A 1 115 ? -6.915 -5.873 14.127 1.00 97.81 115 VAL A N 1
ATOM 872 C CA . VAL A 1 115 ? -7.524 -4.887 13.233 1.00 97.81 115 VAL A CA 1
ATOM 873 C C . VAL A 1 115 ? -6.995 -3.512 13.602 1.00 97.81 115 VAL A C 1
ATOM 875 O O . VAL A 1 115 ? -6.901 -3.180 14.788 1.00 97.81 115 VAL A O 1
ATOM 878 N N . THR A 1 116 ? -6.624 -2.737 12.592 1.00 97.62 116 THR A N 1
ATOM 879 C CA . THR A 1 116 ? -6.168 -1.357 12.734 1.00 97.62 116 THR A CA 1
ATOM 880 C C . THR A 1 116 ? -7.217 -0.415 12.165 1.00 97.62 116 THR A C 1
ATOM 882 O O . THR A 1 116 ? -7.809 -0.682 11.123 1.00 97.62 116 THR A O 1
ATOM 885 N N . PHE A 1 117 ? -7.447 0.690 12.864 1.00 96.94 117 PHE A N 1
ATOM 886 C CA . PHE A 1 117 ? -8.260 1.807 12.405 1.00 96.94 117 PHE A CA 1
ATOM 887 C C . PHE A 1 117 ? -7.378 3.048 12.400 1.00 96.94 117 PHE A C 1
ATOM 889 O O . PHE A 1 117 ? -6.877 3.452 13.450 1.00 96.94 117 PHE A O 1
ATOM 896 N N . ILE A 1 118 ? -7.155 3.614 11.218 1.00 95.44 118 ILE A N 1
ATOM 897 C CA . ILE A 1 118 ? -6.256 4.748 11.006 1.00 95.44 118 ILE A CA 1
ATOM 898 C C . ILE A 1 118 ? -7.084 5.932 10.526 1.00 95.44 118 ILE A C 1
ATOM 900 O O . ILE A 1 118 ? -7.692 5.869 9.458 1.00 95.44 118 ILE A O 1
ATOM 904 N N . ASP A 1 119 ? -7.119 7.003 11.310 1.00 93.88 119 ASP A N 1
ATOM 905 C CA . ASP A 1 119 ? -7.747 8.255 10.894 1.00 93.88 119 ASP A CA 1
ATOM 906 C C . ASP A 1 119 ? -6.909 8.941 9.807 1.00 93.88 119 ASP A C 1
ATOM 908 O O . ASP A 1 119 ? -5.712 9.152 9.985 1.00 93.88 119 ASP A O 1
ATOM 912 N N . ASP A 1 120 ? -7.541 9.299 8.688 1.00 92.00 120 ASP A N 1
ATOM 913 C CA . ASP A 1 120 ? -6.873 9.951 7.552 1.00 92.00 120 ASP A CA 1
ATOM 914 C C . ASP A 1 120 ? -6.381 11.363 7.922 1.00 92.00 120 ASP A C 1
ATOM 916 O O . ASP A 1 120 ? -5.338 11.792 7.435 1.00 92.00 120 ASP A O 1
ATOM 920 N N . PHE A 1 121 ? -7.094 12.067 8.816 1.00 91.75 121 PHE A N 1
ATOM 921 C CA . PHE A 1 121 ? -6.810 13.463 9.169 1.00 91.75 121 PHE A CA 1
ATOM 922 C C . PHE A 1 121 ? -5.700 13.633 10.211 1.00 91.75 121 PHE A C 1
ATOM 924 O O . PHE A 1 121 ? -4.821 14.476 10.045 1.00 91.75 121 PHE A O 1
ATOM 931 N N . SER A 1 122 ? -5.764 12.879 11.311 1.00 88.44 122 SER A N 1
ATOM 932 C CA . SER A 1 122 ? -4.891 13.025 12.492 1.00 88.44 122 SER A CA 1
ATOM 933 C C . SER A 1 122 ? -3.775 11.977 12.607 1.00 88.44 122 SER A C 1
ATOM 935 O O . SER A 1 122 ? -3.073 11.930 13.618 1.00 88.44 122 SER A O 1
ATOM 937 N N . PRO A 1 123 ? -3.542 11.187 11.551 1.00 81.44 123 PRO A N 1
ATOM 938 C CA . PRO A 1 123 ? -2.907 9.861 11.585 1.00 81.44 123 PRO A CA 1
ATOM 939 C C . PRO A 1 123 ? -3.078 9.007 12.854 1.00 81.44 123 PRO A C 1
ATOM 941 O O . PRO A 1 123 ? -2.226 8.165 13.140 1.00 81.44 123 PRO A O 1
ATOM 944 N N . HIS A 1 124 ? -4.140 9.204 13.642 1.00 92.00 124 HIS A N 1
ATOM 945 C CA . HIS A 1 124 ? -4.342 8.446 14.872 1.00 92.00 124 HIS A CA 1
ATOM 946 C C . HIS A 1 124 ? -4.624 6.978 14.542 1.00 92.00 124 HIS A C 1
ATOM 948 O O . HIS A 1 124 ? -5.510 6.678 13.740 1.00 92.00 124 HIS A O 1
ATOM 954 N N . VAL A 1 125 ? -3.887 6.068 15.182 1.00 95.44 125 VAL A N 1
ATOM 955 C CA . VAL A 1 125 ? -4.016 4.623 14.977 1.00 95.44 125 VAL A CA 1
ATOM 956 C C . VAL A 1 125 ? -4.585 3.980 16.229 1.00 95.44 125 VAL A C 1
ATOM 958 O O . VAL A 1 125 ? -3.985 4.045 17.301 1.00 95.44 125 VAL A O 1
ATOM 961 N N . THR A 1 126 ? -5.706 3.286 16.078 1.00 96.75 126 THR A N 1
ATOM 962 C CA . THR A 1 126 ? -6.260 2.414 17.114 1.00 96.75 126 THR A CA 1
ATOM 963 C C . THR A 1 126 ? -6.130 0.960 16.675 1.00 96.75 126 THR A C 1
ATOM 965 O O . THR A 1 126 ? -6.483 0.612 15.548 1.00 96.75 126 THR A O 1
ATOM 968 N N . VAL A 1 127 ? -5.625 0.097 17.560 1.00 96.69 127 VAL A N 1
ATOM 969 C CA . VAL A 1 127 ? -5.399 -1.326 17.270 1.00 96.69 127 VAL A CA 1
ATOM 970 C C . VAL A 1 127 ? -6.167 -2.185 18.262 1.00 96.69 127 VAL A C 1
ATOM 972 O O . VAL A 1 127 ? -6.047 -1.995 19.471 1.00 96.69 127 VAL A O 1
ATOM 975 N N . TYR A 1 128 ? -6.905 -3.173 17.757 1.00 97.12 128 TYR A N 1
ATOM 976 C CA . TYR A 1 128 ? -7.584 -4.169 18.584 1.00 97.12 128 TYR A CA 1
ATOM 977 C C . TYR A 1 128 ? -7.107 -5.576 18.236 1.00 97.12 128 TYR A C 1
ATOM 979 O O . TYR A 1 128 ? -7.144 -5.991 17.077 1.00 97.12 128 TYR A O 1
ATOM 987 N N . PHE A 1 129 ? -6.707 -6.337 19.254 1.00 96.94 129 PHE A N 1
ATOM 988 C CA . PHE A 1 129 ? -6.356 -7.749 19.114 1.00 96.94 129 PHE A CA 1
ATOM 989 C C . PHE A 1 129 ? -7.601 -8.644 19.119 1.00 96.94 129 PHE A C 1
ATOM 991 O O . PHE A 1 129 ? -8.558 -8.391 19.852 1.00 96.94 129 PHE A O 1
ATOM 998 N N . MET A 1 130 ? -7.565 -9.717 18.326 1.00 97.44 130 MET A N 1
ATOM 999 C CA . MET A 1 130 ? -8.686 -10.642 18.121 1.00 97.44 130 MET A CA 1
ATOM 1000 C C . MET A 1 130 ? -8.212 -12.098 18.068 1.00 97.44 130 MET A C 1
ATOM 1002 O O . MET A 1 130 ? -7.113 -12.398 17.587 1.00 97.44 130 MET A O 1
ATOM 1006 N N . LYS A 1 131 ? -9.058 -13.032 18.516 1.00 96.19 131 LYS A N 1
ATOM 1007 C CA . LYS A 1 131 ? -8.775 -14.477 18.405 1.00 96.19 131 LYS A CA 1
ATOM 1008 C C . LYS A 1 131 ? -9.230 -15.040 17.061 1.00 96.19 131 LYS A C 1
A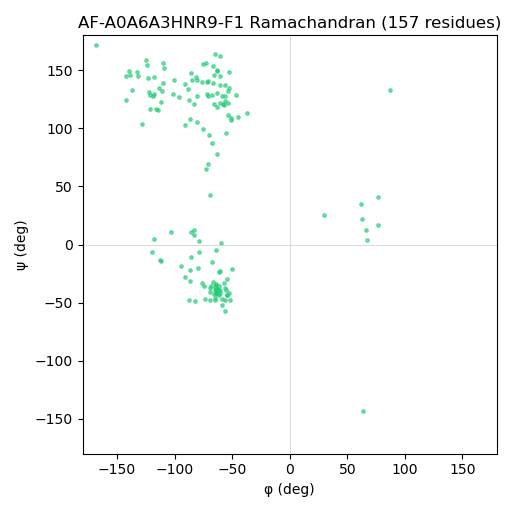TOM 1010 O O . LYS A 1 131 ? -8.614 -15.968 16.539 1.00 96.19 131 LYS A O 1
ATOM 1015 N N . LYS A 1 132 ? -10.293 -14.478 16.485 1.00 95.44 132 LYS A N 1
ATOM 1016 C CA . LYS A 1 132 ? -10.862 -14.861 15.188 1.00 95.44 132 LYS A CA 1
ATOM 1017 C C . LYS A 1 132 ? -11.127 -13.630 14.325 1.00 95.44 132 LYS A C 1
ATOM 1019 O O . LYS A 1 132 ? -11.543 -12.589 14.822 1.00 95.44 132 LYS A O 1
ATOM 1024 N N . LYS A 1 133 ? -11.006 -13.782 13.002 1.00 95.50 133 LYS A N 1
ATOM 1025 C CA . LYS A 1 133 ? -11.334 -12.724 12.025 1.00 95.50 133 LYS A CA 1
ATOM 1026 C C . LYS A 1 133 ? -12.808 -12.280 12.080 1.00 95.50 133 LYS A C 1
ATOM 1028 O O . LYS A 1 133 ? -13.127 -11.161 11.702 1.00 95.50 133 LYS A O 1
ATOM 1033 N N . SER A 1 134 ? -13.707 -13.122 12.591 1.00 96.56 134 SER A N 1
ATOM 1034 C CA . SER A 1 134 ? -15.126 -12.789 12.782 1.00 96.56 134 SER A CA 1
ATOM 1035 C C . SER A 1 134 ? -15.380 -11.711 13.847 1.00 96.56 134 SER A C 1
ATOM 1037 O O . SER A 1 134 ? -16.471 -11.153 13.888 1.00 96.56 134 SER A O 1
ATOM 1039 N N . GLU A 1 135 ? -14.400 -11.401 14.702 1.00 97.38 135 GLU A N 1
ATOM 1040 C CA . GLU A 1 135 ? -14.528 -10.402 15.777 1.00 97.38 135 GLU A CA 1
ATOM 1041 C C . GLU A 1 135 ? -14.399 -8.951 15.274 1.00 97.38 135 GLU A C 1
ATOM 1043 O O . GLU A 1 135 ? -14.645 -8.013 16.030 1.00 97.38 135 GLU A O 1
ATOM 1048 N N . VAL A 1 136 ? -14.064 -8.735 13.995 1.00 97.50 136 VAL A N 1
ATOM 1049 C CA . VAL A 1 136 ? -13.822 -7.396 13.419 1.00 97.50 136 VAL A CA 1
ATOM 1050 C C . VAL A 1 136 ? -15.000 -6.447 13.642 1.00 97.50 136 VAL A C 1
ATOM 1052 O O . VAL A 1 136 ? -14.803 -5.298 14.030 1.00 97.50 136 VAL A O 1
ATOM 1055 N N . LEU A 1 137 ? -16.234 -6.923 13.451 1.00 96.94 137 LEU A N 1
ATOM 1056 C CA . LEU A 1 137 ? -17.427 -6.093 13.633 1.00 96.94 137 LEU A CA 1
ATOM 1057 C C . LEU A 1 137 ? -17.606 -5.649 15.093 1.00 96.94 137 LEU A C 1
ATOM 1059 O O . LEU A 1 137 ? -18.047 -4.530 15.349 1.00 96.94 137 LEU A O 1
ATOM 1063 N N . GLU A 1 138 ? -17.269 -6.514 16.050 1.00 97.94 138 GLU A N 1
ATOM 1064 C CA . GLU A 1 138 ? -17.299 -6.180 17.475 1.00 97.94 138 GLU A CA 1
ATOM 1065 C C . GLU A 1 138 ? -16.259 -5.100 17.788 1.00 97.94 138 GLU A C 1
ATOM 1067 O O . GLU A 1 138 ? -16.600 -4.073 18.376 1.00 97.94 138 GLU A O 1
ATOM 1072 N N . LYS A 1 139 ? -15.019 -5.271 17.311 1.00 97.75 139 LYS A N 1
ATOM 1073 C CA . LYS A 1 139 ? -13.946 -4.285 17.512 1.00 97.75 139 LYS A CA 1
ATOM 1074 C C . LYS A 1 139 ? -14.244 -2.949 16.842 1.00 97.75 139 LYS A C 1
ATOM 1076 O O . LYS A 1 139 ? -13.961 -1.905 17.416 1.00 97.75 139 LYS A O 1
ATOM 1081 N N . PHE A 1 140 ? -14.911 -2.957 15.691 1.00 96.94 140 PHE A N 1
ATOM 1082 C CA . PHE A 1 140 ? -15.375 -1.730 15.050 1.00 96.94 140 PHE A CA 1
ATOM 1083 C C . PHE A 1 140 ? -16.433 -0.983 15.878 1.00 96.94 140 PHE A C 1
ATOM 1085 O O . PHE A 1 140 ? -16.413 0.246 15.952 1.00 96.94 140 PHE A O 1
ATOM 1092 N N . LYS A 1 141 ? -17.360 -1.698 16.532 1.00 96.62 141 LYS A N 1
ATOM 1093 C CA . LYS A 1 141 ? -18.337 -1.067 17.437 1.00 96.62 141 LYS A CA 1
ATOM 1094 C C . LYS A 1 141 ? -17.648 -0.429 18.643 1.00 96.62 141 LYS A C 1
ATOM 1096 O O . LYS A 1 141 ? -18.010 0.692 18.994 1.00 96.62 141 LYS A O 1
ATOM 1101 N N . MET A 1 142 ? -16.657 -1.112 19.223 1.00 97.50 142 MET A N 1
ATOM 1102 C CA . MET A 1 142 ? -15.827 -0.563 20.303 1.00 97.50 142 MET A CA 1
ATOM 1103 C C . MET A 1 142 ? -15.116 0.712 19.843 1.00 97.50 142 MET A C 1
ATOM 1105 O O . MET A 1 142 ? -15.321 1.763 20.436 1.00 97.50 142 MET A O 1
ATOM 1109 N N . PHE A 1 143 ? -14.421 0.656 18.704 1.00 96.69 143 PHE A N 1
ATOM 1110 C CA . PHE A 1 143 ? -13.768 1.814 18.093 1.00 96.69 143 PHE A CA 1
ATOM 1111 C C . PHE A 1 143 ? -14.711 3.009 17.918 1.00 96.69 143 PHE A C 1
ATOM 1113 O O . PHE A 1 143 ? -14.379 4.128 18.303 1.00 96.69 143 PHE A O 1
ATOM 1120 N N . LYS A 1 144 ? -15.916 2.794 17.373 1.00 95.19 144 LYS A N 1
ATOM 1121 C CA . LYS A 1 144 ? -16.896 3.879 17.205 1.00 95.19 144 LYS A CA 1
ATOM 1122 C C . LYS A 1 144 ? -17.307 4.512 18.532 1.00 95.19 144 LYS A C 1
ATOM 1124 O O . LYS A 1 144 ? -17.508 5.723 18.558 1.00 95.19 144 LYS A O 1
ATOM 1129 N N . ALA A 1 145 ? -17.479 3.715 19.585 1.00 95.94 145 ALA A N 1
ATOM 1130 C CA . ALA A 1 145 ? -17.831 4.220 20.907 1.00 95.94 145 ALA A CA 1
ATOM 1131 C C . ALA A 1 145 ? -16.662 4.998 21.528 1.00 95.94 145 ALA A C 1
ATOM 1133 O O . ALA A 1 145 ? -16.848 6.138 21.948 1.00 95.94 145 ALA A O 1
ATOM 1134 N N . ASP A 1 146 ? -15.458 4.427 21.495 1.00 94.94 146 ASP A N 1
ATOM 1135 C CA . ASP A 1 146 ? -14.240 5.031 22.040 1.00 94.94 146 ASP A CA 1
ATOM 1136 C C . ASP A 1 146 ? -13.944 6.378 21.368 1.00 94.94 146 ASP A C 1
ATOM 1138 O O . ASP A 1 146 ? -13.733 7.388 22.039 1.00 94.94 146 ASP A O 1
ATOM 1142 N N . MET A 1 147 ? -14.015 6.429 20.035 1.00 94.12 147 MET A N 1
ATOM 1143 C CA . MET A 1 147 ? -13.767 7.652 19.270 1.00 94.12 147 MET A CA 1
ATOM 1144 C C . MET A 1 147 ? -14.858 8.706 19.460 1.00 94.12 147 MET A C 1
ATOM 1146 O O . MET A 1 147 ? -14.546 9.896 19.535 1.00 94.12 147 MET A O 1
ATOM 1150 N N . ALA A 1 148 ? -16.125 8.295 19.572 1.00 92.62 148 ALA A N 1
ATOM 1151 C CA . ALA A 1 148 ? -17.215 9.221 19.872 1.00 92.62 148 ALA A CA 1
ATOM 1152 C C . ALA A 1 148 ? -17.059 9.846 21.262 1.00 92.62 148 ALA A C 1
ATOM 1154 O O . ALA A 1 148 ? -17.257 11.050 21.406 1.00 92.62 148 ALA A O 1
ATOM 1155 N N . ASN A 1 149 ? -16.644 9.058 22.255 1.00 94.12 149 ASN A N 1
ATOM 1156 C CA . ASN A 1 149 ? -16.396 9.542 23.611 1.00 94.12 149 ASN A CA 1
ATOM 1157 C C . ASN A 1 149 ? -15.167 10.461 23.678 1.00 94.12 149 ASN A C 1
ATOM 1159 O O . ASN A 1 149 ? -15.208 11.484 24.352 1.00 94.12 149 ASN A O 1
ATOM 1163 N N . ALA A 1 150 ? -14.091 10.124 22.962 1.00 91.94 150 ALA A N 1
ATOM 1164 C CA . ALA A 1 150 ? -12.844 10.886 22.997 1.00 91.94 150 ALA A CA 1
ATOM 1165 C C . ALA A 1 150 ? -12.912 12.213 22.222 1.00 91.94 150 ALA A C 1
ATOM 1167 O O . ALA A 1 150 ? -12.300 13.197 22.627 1.00 91.94 150 ALA A O 1
ATOM 1168 N N . THR A 1 151 ? -13.630 12.249 21.095 1.00 89.88 151 THR A N 1
ATOM 1169 C CA . THR A 1 151 ? -13.609 13.398 20.168 1.00 89.88 151 THR A CA 1
ATOM 1170 C C . THR A 1 151 ? -14.932 14.157 20.089 1.00 89.88 151 THR A C 1
ATOM 1172 O O . THR A 1 151 ? -14.992 15.225 19.479 1.00 89.88 151 THR A O 1
ATOM 1175 N N . GLY A 1 152 ? -16.020 13.591 20.623 1.00 91.56 152 GLY A N 1
ATOM 1176 C CA . GLY A 1 152 ? -17.381 14.094 20.419 1.00 91.56 152 GLY A CA 1
ATOM 1177 C C . GLY A 1 152 ? -17.893 13.958 18.977 1.00 91.56 152 GLY A C 1
ATOM 1178 O O . GLY A 1 152 ? -18.990 14.422 18.667 1.00 91.56 152 GLY A O 1
ATOM 1179 N N . ARG A 1 153 ? -17.122 13.341 18.070 1.00 89.44 153 ARG A N 1
ATOM 1180 C CA . ARG A 1 153 ? -17.459 13.184 16.648 1.00 89.44 153 ARG A CA 1
ATOM 1181 C C . ARG A 1 153 ? -17.791 11.738 16.310 1.00 89.44 153 ARG A C 1
ATOM 1183 O O . ARG A 1 153 ? -17.291 10.796 16.913 1.00 89.44 153 ARG A O 1
ATOM 1190 N N . LYS A 1 154 ? -18.636 11.552 15.296 1.00 89.50 154 LYS A N 1
ATOM 1191 C CA . LYS A 1 154 ? -18.965 10.229 14.753 1.00 89.50 154 LYS A CA 1
ATOM 1192 C C . LYS A 1 154 ? -18.169 9.983 13.478 1.00 89.50 154 LYS A C 1
ATOM 1194 O O . LYS A 1 154 ? -18.041 10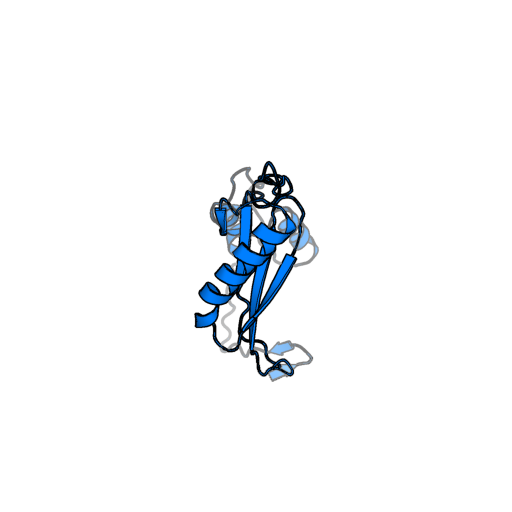.883 12.653 1.00 89.50 154 LYS A O 1
ATOM 1199 N N . ASN A 1 155 ? -17.711 8.746 13.300 1.00 88.12 155 ASN A N 1
ATOM 1200 C CA . ASN A 1 155 ? -17.126 8.295 12.041 1.00 88.12 155 ASN A CA 1
ATOM 1201 C C . ASN A 1 155 ? -18.135 8.455 10.892 1.00 88.12 155 ASN A C 1
ATOM 1203 O O . ASN A 1 155 ? -19.269 7.975 11.002 1.00 88.12 155 ASN A O 1
ATOM 1207 N N . LYS A 1 156 ? -17.708 9.118 9.810 1.00 90.44 156 LYS A N 1
ATOM 1208 C CA . LYS A 1 156 ? -18.520 9.292 8.599 1.00 90.44 156 LYS A CA 1
ATOM 1209 C C . LYS A 1 156 ? -18.348 8.136 7.620 1.00 90.44 156 LYS A C 1
ATOM 1211 O O . LYS A 1 156 ? -19.341 7.638 7.092 1.00 90.44 156 LYS A O 1
ATOM 1216 N N . ARG A 1 157 ? -17.103 7.746 7.335 1.00 91.69 157 ARG A N 1
ATOM 1217 C CA . ARG A 1 157 ? -16.766 6.729 6.333 1.00 91.69 157 ARG A CA 1
ATOM 1218 C C . ARG A 1 157 ? -15.607 5.851 6.792 1.00 91.69 157 ARG A C 1
ATOM 1220 O O . ARG A 1 157 ? -14.652 6.327 7.407 1.00 91.69 157 ARG A O 1
ATOM 1227 N N . ILE A 1 158 ? -15.684 4.582 6.404 1.00 92.06 158 ILE A N 1
ATOM 1228 C CA . ILE A 1 158 ? -14.605 3.604 6.534 1.00 92.06 158 ILE A CA 1
ATOM 1229 C C . ILE A 1 158 ? -1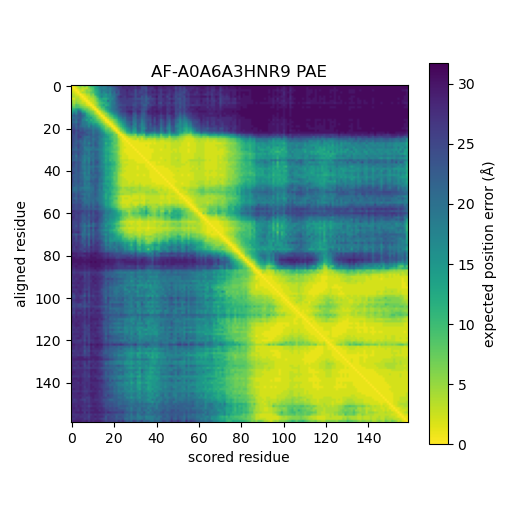4.184 3.116 5.144 1.00 92.06 158 ILE A C 1
ATOM 1231 O O . ILE A 1 158 ? -15.037 3.015 4.255 1.00 92.06 158 ILE A O 1
ATOM 1235 N N . ARG A 1 159 ? -12.889 2.865 4.956 1.00 88.38 159 ARG A N 1
ATOM 1236 C CA . ARG A 1 159 ? -12.306 2.282 3.744 1.00 88.38 159 ARG A CA 1
ATOM 1237 C C . ARG A 1 159 ? -11.581 0.987 4.067 1.00 88.38 159 ARG A C 1
ATOM 1239 O O . ARG A 1 159 ? -10.925 0.952 5.131 1.00 88.38 159 ARG A O 1
#

pLDDT: mean 82.87, std 17.72, range [32.34, 97.94]